Protein AF-A0AAV5XP77-F1 (afdb_monomer_lite)

Secondary structure (DSSP, 8-state):
---EEEEE--BSSS---TTS---S-B-HHHHHHHHHHHT--EEEE---TT-TTHHHHHHHHHHH-TTTEEE-----TT-TT-

Radius of gyration: 13.12 Å; chains: 1; bounding box: 28×36×27 Å

Sequence (82 aa):
MLIVDAQVHIWGSGTPSGQHRQTSVFSKDDLLKEMDAAGVDAALIHPPGWDPNSGELALEAAHEHPTRLAILGRFPLDRPES

pLDDT: mean 95.57, std 4.38, range [72.94, 98.75]

Structure (mmCIF, N/CA/C/O backbone):
data_AF-A0AAV5XP77-F1
#
_entry.id   AF-A0AAV5XP77-F1
#
loop_
_atom_site.group_PDB
_atom_site.id
_atom_site.type_symbol
_atom_site.label_atom_id
_atom_site.label_alt_id
_atom_site.label_comp_id
_atom_site.label_asym_id
_atom_site.label_entity_id
_atom_site.label_seq_id
_atom_site.pdbx_PDB_ins_code
_atom_site.Cartn_x
_atom_site.Cartn_y
_atom_site.Cartn_z
_atom_site.occupancy
_atom_site.B_iso_or_equiv
_atom_site.auth_seq_id
_atom_site.auth_comp_id
_atom_site.auth_asym_id
_atom_site.auth_atom_id
_atom_site.pdbx_PDB_model_num
ATOM 1 N N . MET A 1 1 ? -17.103 -0.508 13.586 1.00 92.19 1 MET A N 1
ATOM 2 C CA . MET A 1 1 ? -17.344 -1.282 12.349 1.00 92.19 1 MET A CA 1
ATOM 3 C C . MET A 1 1 ? -16.008 -1.365 11.650 1.00 92.19 1 MET A C 1
ATOM 5 O O . MET A 1 1 ? -15.373 -0.328 11.609 1.00 92.19 1 MET A O 1
ATOM 9 N N . LEU A 1 2 ? -15.587 -2.540 11.179 1.00 96.56 2 LEU A N 1
ATOM 10 C CA . LEU A 1 2 ? -14.315 -2.683 10.467 1.00 96.56 2 LEU A CA 1
ATOM 11 C C . LEU A 1 2 ? -14.432 -2.082 9.055 1.00 96.56 2 LEU A C 1
ATOM 13 O O . LEU A 1 2 ? -15.309 -2.504 8.299 1.00 96.56 2 LEU A O 1
ATOM 17 N N . ILE A 1 3 ? -13.562 -1.134 8.710 1.00 98.56 3 ILE A N 1
ATOM 18 C CA . ILE A 1 3 ? -13.458 -0.508 7.386 1.00 98.56 3 ILE A CA 1
ATOM 19 C C . ILE A 1 3 ? -12.121 -0.901 6.763 1.00 98.56 3 ILE A C 1
ATOM 21 O O . ILE A 1 3 ? -11.059 -0.562 7.284 1.00 98.56 3 ILE A O 1
ATOM 25 N N . VAL A 1 4 ? -12.181 -1.608 5.635 1.00 98.50 4 VAL A N 1
ATOM 26 C CA . VAL A 1 4 ? -10.995 -2.062 4.904 1.00 98.50 4 VAL A CA 1
ATOM 27 C C . VAL A 1 4 ? -10.968 -1.428 3.523 1.00 98.50 4 VAL A C 1
ATOM 29 O O . VAL A 1 4 ? -11.917 -1.596 2.756 1.00 98.50 4 VAL A O 1
ATOM 32 N N . ASP A 1 5 ? -9.874 -0.743 3.196 1.00 98.38 5 ASP A N 1
ATOM 33 C CA . ASP A 1 5 ? -9.590 -0.338 1.822 1.00 98.38 5 ASP A CA 1
ATOM 34 C C . ASP A 1 5 ? -8.996 -1.527 1.055 1.00 98.38 5 ASP A C 1
ATOM 36 O O . ASP A 1 5 ? -7.899 -2.013 1.339 1.00 98.38 5 ASP A O 1
ATOM 40 N N . ALA A 1 6 ? -9.753 -2.043 0.092 1.00 97.56 6 ALA A N 1
ATOM 41 C CA . ALA A 1 6 ? -9.379 -3.241 -0.645 1.00 97.56 6 ALA A CA 1
ATOM 42 C C . ALA A 1 6 ? -8.253 -3.009 -1.668 1.00 97.56 6 ALA A C 1
ATOM 44 O O . ALA A 1 6 ? -7.780 -3.987 -2.252 1.00 97.56 6 ALA A O 1
ATOM 45 N N . GLN A 1 7 ? -7.839 -1.761 -1.923 1.00 96.62 7 GLN A N 1
ATOM 46 C CA . GLN A 1 7 ? -6.748 -1.487 -2.852 1.00 96.62 7 GLN A CA 1
ATOM 47 C C . GLN A 1 7 ? -6.083 -0.130 -2.612 1.00 96.62 7 GLN A C 1
ATOM 49 O O . GLN A 1 7 ? -6.618 0.917 -2.967 1.00 96.62 7 GLN A O 1
ATOM 54 N N . VAL A 1 8 ? -4.831 -0.174 -2.159 1.00 97.56 8 VAL A N 1
ATOM 55 C CA . VAL A 1 8 ? -3.947 0.995 -2.080 1.00 97.56 8 VAL A CA 1
ATOM 56 C C . VAL A 1 8 ? -2.606 0.723 -2.758 1.00 97.56 8 VAL A C 1
ATOM 58 O O . VAL A 1 8 ? -2.210 -0.424 -2.964 1.00 97.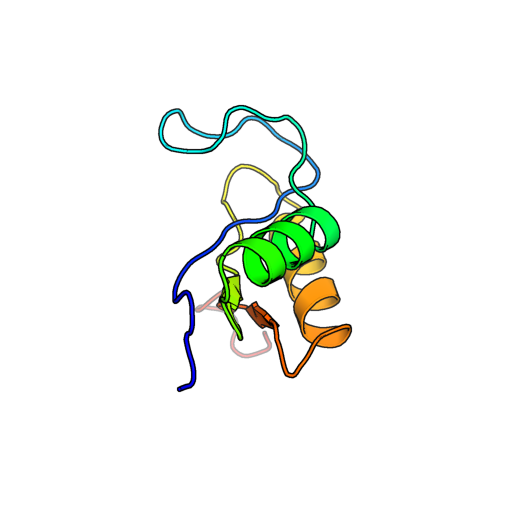56 8 VAL A O 1
ATOM 61 N N . HIS A 1 9 ? -1.883 1.791 -3.082 1.00 97.31 9 HIS A N 1
ATOM 62 C CA . HIS A 1 9 ? -0.520 1.735 -3.604 1.00 97.31 9 HIS A CA 1
ATOM 63 C C . HIS A 1 9 ? 0.417 2.479 -2.656 1.00 97.31 9 HIS A C 1
ATOM 65 O O . HIS A 1 9 ? 0.039 3.524 -2.141 1.00 97.31 9 HIS A O 1
ATOM 71 N N . ILE A 1 10 ? 1.640 1.976 -2.494 1.00 97.88 10 ILE A N 1
ATOM 72 C CA . ILE A 1 10 ? 2.785 2.689 -1.910 1.00 97.88 10 ILE A CA 1
ATOM 73 C C . ILE A 1 10 ? 3.991 2.499 -2.836 1.00 97.88 10 ILE A C 1
ATOM 75 O O . ILE A 1 10 ? 4.068 1.497 -3.552 1.00 97.88 10 ILE A O 1
ATOM 79 N N . TRP A 1 11 ? 4.884 3.485 -2.890 1.00 97.69 11 TRP A N 1
ATOM 80 C CA . TRP A 1 11 ? 6.071 3.478 -3.751 1.00 97.69 11 TRP A CA 1
ATOM 81 C C . TRP A 1 11 ? 7.169 4.377 -3.184 1.00 97.69 11 TRP A C 1
ATOM 83 O O . TRP A 1 11 ? 6.897 5.423 -2.592 1.00 97.69 11 TRP A O 1
ATOM 93 N N . GLY A 1 12 ? 8.418 3.971 -3.389 1.00 97.25 12 GLY A N 1
ATOM 94 C CA . GLY A 1 12 ? 9.621 4.722 -3.036 1.00 97.25 12 GLY A CA 1
ATOM 95 C C . GLY A 1 12 ? 10.310 5.369 -4.237 1.00 97.25 12 GLY A C 1
ATOM 96 O O . GLY A 1 12 ? 11.234 6.161 -4.055 1.00 97.25 12 GLY A O 1
ATOM 97 N N . SER A 1 13 ? 9.905 5.028 -5.464 1.00 96.38 13 SER A N 1
ATOM 98 C CA . SER A 1 13 ? 10.536 5.551 -6.676 1.00 96.38 13 SER A CA 1
ATOM 99 C C . SER A 1 13 ? 9.623 5.526 -7.911 1.00 96.38 13 SER A C 1
ATOM 101 O O . SER A 1 13 ? 8.467 5.103 -7.861 1.00 96.38 13 SER A O 1
ATOM 103 N N . GLY A 1 14 ? 10.163 5.981 -9.046 1.00 93.38 14 GLY A N 1
ATOM 104 C CA . GLY A 1 14 ? 9.510 5.911 -10.351 1.00 93.38 14 GLY A CA 1
ATOM 105 C C . GLY A 1 14 ? 8.571 7.081 -10.651 1.00 93.38 14 GLY A C 1
ATOM 106 O O . GLY A 1 14 ? 8.506 8.076 -9.929 1.00 93.38 14 GLY A O 1
ATOM 107 N N . THR A 1 15 ? 7.868 6.978 -11.778 1.00 94.88 15 THR A N 1
ATOM 108 C CA . THR A 1 15 ? 6.892 7.977 -12.229 1.00 94.88 15 THR A CA 1
ATOM 109 C C . THR A 1 15 ? 5.500 7.352 -12.220 1.00 94.88 15 THR A C 1
ATOM 111 O O . THR A 1 15 ? 5.251 6.438 -13.011 1.00 94.88 15 THR A O 1
ATOM 114 N N . PRO A 1 16 ? 4.587 7.823 -11.352 1.00 95.06 16 PRO A N 1
ATOM 115 C CA . PRO A 1 16 ? 3.222 7.322 -11.318 1.00 95.06 16 PRO A CA 1
ATOM 116 C C . PRO A 1 16 ? 2.504 7.538 -12.652 1.00 95.06 16 PRO A C 1
ATOM 118 O O . PRO A 1 16 ? 2.694 8.547 -13.331 1.00 95.06 16 PRO A O 1
ATOM 121 N N . SER A 1 17 ? 1.625 6.608 -13.017 1.00 91.00 17 SER A N 1
ATOM 122 C CA . SER A 1 17 ? 0.719 6.817 -14.155 1.00 91.00 17 SER A CA 1
ATOM 123 C C . SER A 1 17 ? -0.338 7.882 -13.827 1.00 91.00 17 SER A C 1
ATOM 125 O O . SER A 1 17 ? -0.605 8.152 -12.658 1.00 91.00 17 SER A O 1
ATOM 127 N N . GLY A 1 18 ? -0.926 8.519 -14.845 1.00 93.31 18 GLY A N 1
ATOM 128 C CA . GLY A 1 18 ? -1.701 9.762 -14.681 1.00 93.31 18 GLY A CA 1
ATOM 129 C C . GLY A 1 18 ? -2.922 9.684 -13.752 1.00 93.31 18 GLY A C 1
ATOM 130 O O . GLY A 1 18 ? -3.332 10.698 -13.199 1.00 93.31 18 GLY A O 1
ATOM 131 N N . GLN A 1 19 ? -3.482 8.494 -13.548 1.00 91.88 19 GLN A N 1
ATOM 132 C CA . GLN A 1 19 ? -4.598 8.230 -12.635 1.00 91.88 19 GLN A CA 1
ATOM 133 C C . GLN A 1 19 ? -4.177 8.086 -11.163 1.00 91.88 19 GLN A C 1
ATOM 135 O O . GLN A 1 19 ? -5.034 8.014 -10.287 1.00 91.88 19 GLN A O 1
ATOM 140 N N . HIS A 1 20 ? -2.875 8.029 -10.884 1.00 94.38 20 HIS A N 1
ATOM 141 C CA . HIS A 1 20 ? -2.332 7.930 -9.534 1.00 94.38 20 HIS A CA 1
ATOM 142 C C . HIS A 1 20 ? -1.874 9.295 -9.025 1.00 94.38 20 HIS A C 1
ATOM 144 O O . HIS A 1 20 ? -1.719 10.258 -9.781 1.00 94.38 20 HIS A O 1
ATOM 150 N N . ARG A 1 21 ? -1.630 9.382 -7.717 1.00 92.81 21 ARG A N 1
ATOM 151 C CA . ARG A 1 21 ? -1.081 10.587 -7.097 1.00 92.81 21 ARG A CA 1
ATOM 152 C C . ARG A 1 21 ? 0.265 10.933 -7.730 1.00 92.81 21 ARG A C 1
ATOM 154 O O . ARG A 1 21 ? 1.168 10.105 -7.773 1.00 92.81 21 ARG A O 1
ATOM 161 N N . GLN A 1 22 ? 0.408 12.178 -8.165 1.00 95.56 22 GLN A N 1
ATOM 162 C CA . GLN A 1 22 ? 1.615 12.672 -8.829 1.00 95.56 22 GLN A CA 1
ATOM 163 C C . GLN A 1 22 ? 2.665 13.120 -7.796 1.00 95.56 22 GLN A C 1
ATOM 165 O O . GLN A 1 22 ? 2.998 14.298 -7.701 1.00 95.56 22 GLN A O 1
ATOM 170 N N . THR A 1 23 ? 3.146 12.171 -6.987 1.00 94.75 23 THR A N 1
ATOM 171 C CA . THR A 1 23 ? 4.254 12.349 -6.030 1.00 94.75 23 THR A CA 1
ATOM 172 C C . THR A 1 23 ? 5.372 11.352 -6.326 1.00 94.75 23 THR A C 1
ATOM 174 O O . THR A 1 23 ? 5.111 10.239 -6.783 1.00 94.75 23 THR A O 1
ATOM 177 N N . SER A 1 24 ? 6.620 11.740 -6.063 1.00 91.81 24 SER A N 1
ATOM 178 C CA . SER A 1 24 ? 7.792 10.880 -6.274 1.00 91.81 24 SER A CA 1
ATOM 179 C C . SER A 1 24 ? 7.856 9.703 -5.299 1.00 91.81 24 SER A C 1
ATOM 181 O O . SER A 1 24 ? 8.415 8.666 -5.638 1.00 91.81 24 SER A O 1
ATOM 183 N N . VAL A 1 25 ? 7.280 9.866 -4.106 1.00 96.94 25 VAL A N 1
ATOM 184 C CA . VAL A 1 25 ? 7.239 8.864 -3.037 1.00 96.94 25 VAL A CA 1
ATOM 185 C C . VAL A 1 25 ? 5.887 8.945 -2.341 1.00 96.94 25 VAL A C 1
ATOM 187 O O . VAL A 1 25 ? 5.363 10.040 -2.115 1.00 96.94 25 VAL A O 1
ATOM 190 N N . PHE A 1 26 ? 5.345 7.785 -1.990 1.00 97.88 26 PHE A N 1
ATOM 191 C CA . PHE A 1 26 ? 4.243 7.646 -1.051 1.00 97.88 26 PHE A CA 1
ATOM 192 C C . PHE A 1 26 ? 4.510 6.420 -0.178 1.00 97.88 26 PHE A C 1
ATOM 194 O O . PHE A 1 26 ? 4.460 5.282 -0.651 1.00 97.88 26 PHE A O 1
ATOM 201 N N . SER A 1 27 ? 4.881 6.671 1.075 1.00 98.06 27 SER A N 1
ATOM 202 C CA . SER A 1 27 ? 5.387 5.650 1.989 1.00 98.06 27 SER A CA 1
ATOM 203 C C . SER A 1 27 ? 4.270 4.944 2.761 1.00 98.06 27 SER A C 1
ATOM 205 O O . SER A 1 27 ? 3.124 5.389 2.809 1.00 98.06 27 SER A O 1
ATOM 207 N N . LYS A 1 28 ? 4.630 3.850 3.436 1.00 98.50 28 LYS A N 1
ATOM 208 C CA . LYS A 1 28 ? 3.776 3.185 4.425 1.00 98.50 28 LYS A CA 1
ATOM 209 C C . LYS A 1 28 ? 3.311 4.143 5.530 1.00 98.50 28 LYS A C 1
ATOM 211 O O . LYS A 1 28 ? 2.153 4.086 5.930 1.00 98.50 28 LYS A O 1
ATOM 216 N N . ASP A 1 29 ? 4.187 5.026 6.003 1.00 98.56 29 ASP A N 1
ATOM 217 C CA . ASP A 1 29 ? 3.853 5.968 7.076 1.00 98.56 29 ASP A CA 1
ATOM 218 C C . ASP A 1 29 ? 2.853 7.027 6.593 1.00 98.56 29 ASP A C 1
ATOM 220 O O . ASP A 1 29 ? 1.927 7.384 7.325 1.00 98.56 29 ASP A O 1
ATOM 224 N N . ASP A 1 30 ? 2.984 7.477 5.340 1.00 98.38 30 ASP A N 1
ATOM 225 C CA . ASP A 1 30 ? 2.003 8.368 4.713 1.00 98.38 30 ASP A CA 1
ATOM 226 C C . ASP A 1 30 ? 0.637 7.679 4.583 1.00 98.38 30 ASP A C 1
ATOM 228 O O . ASP A 1 30 ? -0.387 8.260 4.946 1.00 98.38 30 ASP A O 1
ATOM 232 N N . LEU A 1 31 ? 0.626 6.421 4.128 1.00 98.56 31 LEU A N 1
ATOM 233 C CA . LEU A 1 31 ? -0.583 5.605 4.036 1.00 98.56 31 LEU A CA 1
ATOM 234 C C . LEU A 1 31 ? -1.264 5.446 5.402 1.00 98.56 31 LEU A C 1
ATOM 236 O O . LEU A 1 31 ? -2.455 5.721 5.518 1.00 98.56 31 LEU A O 1
ATOM 240 N N . LEU A 1 32 ? -0.527 5.044 6.441 1.00 98.75 32 LEU A N 1
ATOM 241 C CA . LEU A 1 32 ? -1.079 4.849 7.786 1.00 98.75 32 LEU A CA 1
ATOM 242 C C . LEU A 1 32 ? -1.661 6.146 8.353 1.00 98.75 32 LEU A C 1
ATOM 244 O O . LEU A 1 32 ? -2.760 6.142 8.904 1.00 98.75 32 LEU A O 1
ATOM 248 N N . LYS A 1 33 ? -0.962 7.268 8.158 1.00 98.75 33 LYS A N 1
ATOM 249 C CA . LYS A 1 33 ? -1.446 8.586 8.572 1.00 98.75 33 LYS A CA 1
ATOM 250 C C . LYS A 1 33 ? -2.760 8.958 7.882 1.00 98.75 33 LYS A C 1
ATOM 252 O O . LYS A 1 33 ? -3.657 9.503 8.526 1.00 98.75 33 LYS A O 1
ATOM 257 N N . GLU A 1 34 ? -2.880 8.696 6.583 1.00 98.44 34 GLU A N 1
ATOM 258 C CA . GLU A 1 34 ? -4.111 8.965 5.834 1.00 98.44 34 GLU A CA 1
ATOM 259 C C . GLU A 1 34 ? -5.245 8.006 6.214 1.00 98.44 34 GLU A C 1
ATOM 261 O O . GLU A 1 34 ? -6.381 8.452 6.369 1.00 98.44 34 GLU A O 1
ATOM 266 N N . MET A 1 35 ? -4.941 6.724 6.443 1.00 98.69 35 MET A N 1
ATOM 267 C CA . MET A 1 35 ? -5.899 5.741 6.957 1.00 98.69 35 MET A CA 1
ATOM 268 C C . MET A 1 35 ? -6.474 6.181 8.306 1.00 98.69 35 MET A C 1
ATOM 270 O O . MET A 1 35 ? -7.693 6.198 8.474 1.00 98.69 35 MET A O 1
ATOM 274 N N . ASP A 1 36 ? -5.617 6.596 9.243 1.00 98.69 36 ASP A N 1
ATOM 275 C CA . ASP A 1 36 ? -6.040 7.066 10.565 1.00 98.69 36 ASP A CA 1
ATOM 276 C C . ASP A 1 36 ? -6.920 8.325 10.459 1.00 98.69 36 ASP A C 1
ATOM 278 O O . ASP A 1 36 ? -7.940 8.433 11.141 1.00 98.69 36 ASP A O 1
ATOM 282 N N . ALA A 1 37 ? -6.579 9.258 9.562 1.00 98.62 37 ALA A N 1
ATOM 283 C CA . ALA A 1 37 ? -7.381 10.459 9.317 1.00 98.62 37 ALA A CA 1
ATOM 284 C C . ALA A 1 37 ? -8.745 10.155 8.666 1.00 98.62 37 ALA A C 1
ATOM 286 O O . ALA A 1 37 ? -9.722 10.857 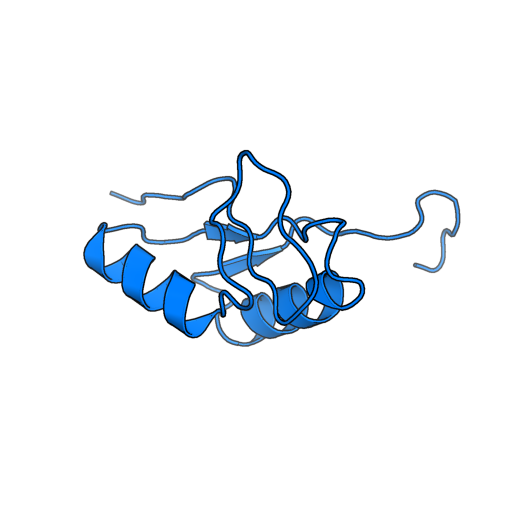8.931 1.00 98.62 37 ALA A O 1
ATOM 287 N N . ALA A 1 38 ? -8.816 9.122 7.822 1.00 98.31 38 ALA A N 1
ATOM 288 C CA . ALA A 1 38 ? -10.032 8.697 7.132 1.00 98.31 38 ALA A CA 1
ATOM 289 C C . ALA A 1 38 ? -10.902 7.724 7.951 1.00 98.31 38 ALA A C 1
ATOM 291 O O . ALA A 1 38 ? -12.038 7.450 7.562 1.00 98.31 38 ALA A O 1
ATOM 292 N N . GLY A 1 39 ? -10.392 7.195 9.068 1.00 98.38 39 GLY A N 1
ATOM 293 C CA . GLY A 1 39 ? -11.061 6.144 9.838 1.00 98.38 39 GLY A CA 1
ATOM 294 C C . GLY A 1 39 ? -11.043 4.775 9.147 1.00 98.38 39 GLY A C 1
ATOM 295 O O . GLY A 1 39 ? -11.986 4.003 9.306 1.00 98.38 39 GLY A O 1
ATOM 296 N N . VAL A 1 40 ? -10.004 4.487 8.355 1.00 98.75 40 VAL A N 1
ATOM 297 C CA . VAL A 1 40 ? -9.779 3.183 7.712 1.00 98.75 40 VAL A CA 1
ATOM 298 C C . VAL A 1 40 ? -8.945 2.294 8.636 1.00 98.75 40 VAL A C 1
ATOM 300 O O . VAL A 1 40 ? -7.809 2.611 9.000 1.00 98.75 40 VAL A O 1
ATOM 303 N N . ASP A 1 41 ? -9.500 1.142 9.001 1.00 98.69 41 ASP A N 1
ATOM 304 C CA . ASP A 1 41 ? -8.885 0.228 9.960 1.00 98.69 41 ASP A CA 1
ATOM 305 C C . ASP A 1 41 ? -7.786 -0.630 9.324 1.00 98.69 41 ASP A C 1
ATOM 307 O O . ASP A 1 41 ? -6.784 -0.912 9.974 1.00 98.69 41 ASP A O 1
ATOM 311 N N . ALA A 1 42 ? -7.937 -1.042 8.062 1.00 98.69 42 ALA A N 1
ATOM 312 C CA . ALA A 1 42 ? -6.933 -1.845 7.363 1.00 98.69 42 ALA A CA 1
ATOM 313 C C . ALA A 1 42 ? -6.924 -1.600 5.848 1.00 98.69 42 ALA A C 1
ATOM 315 O O . ALA A 1 42 ? -7.898 -1.094 5.294 1.00 98.69 42 ALA A O 1
ATOM 316 N N . ALA A 1 43 ? -5.836 -1.972 5.171 1.00 98.75 43 ALA A N 1
ATOM 317 C CA . ALA A 1 43 ? -5.708 -1.832 3.725 1.00 98.75 43 ALA A CA 1
ATOM 318 C C . ALA A 1 43 ? -4.937 -2.988 3.068 1.00 98.75 43 ALA A C 1
ATOM 320 O O . ALA A 1 43 ? -4.013 -3.559 3.655 1.00 98.75 43 ALA A O 1
ATOM 321 N N . LEU A 1 44 ? -5.303 -3.303 1.822 1.00 98.44 44 LEU A N 1
ATOM 322 C CA . LEU A 1 44 ? -4.571 -4.234 0.963 1.00 98.44 44 LEU A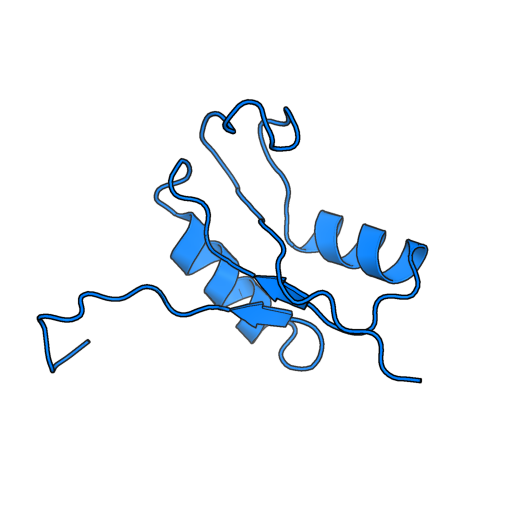 CA 1
ATOM 323 C C . LEU A 1 44 ? -3.695 -3.460 -0.031 1.00 98.44 44 LEU A C 1
ATOM 325 O O . LEU A 1 44 ? -4.191 -2.759 -0.914 1.00 98.44 44 LEU A O 1
ATOM 329 N N . ILE A 1 45 ? -2.383 -3.622 0.094 1.00 98.38 45 ILE A N 1
ATOM 330 C CA . ILE A 1 45 ? -1.387 -3.006 -0.775 1.00 98.38 45 ILE A CA 1
ATOM 331 C C . ILE A 1 45 ? -1.270 -3.819 -2.064 1.00 98.38 45 ILE A C 1
ATOM 333 O O . ILE A 1 45 ? -0.906 -4.995 -2.049 1.00 98.38 45 ILE A O 1
ATOM 337 N N . HIS A 1 46 ? -1.524 -3.172 -3.195 1.00 96.94 46 HIS A N 1
ATOM 338 C CA . HIS A 1 46 ? -1.225 -3.688 -4.523 1.00 96.94 46 HIS A CA 1
ATOM 339 C C . HIS A 1 46 ? 0.082 -3.040 -5.009 1.00 96.94 46 HIS A C 1
ATOM 341 O O . HIS A 1 46 ? 0.106 -1.829 -5.223 1.00 96.94 46 HIS A O 1
ATOM 347 N N . PRO A 1 47 ? 1.189 -3.782 -5.179 1.00 95.81 47 PRO A N 1
ATOM 348 C CA . PRO A 1 47 ? 2.446 -3.185 -5.632 1.00 95.81 47 PRO A CA 1
ATOM 349 C C . PRO A 1 47 ? 2.314 -2.558 -7.03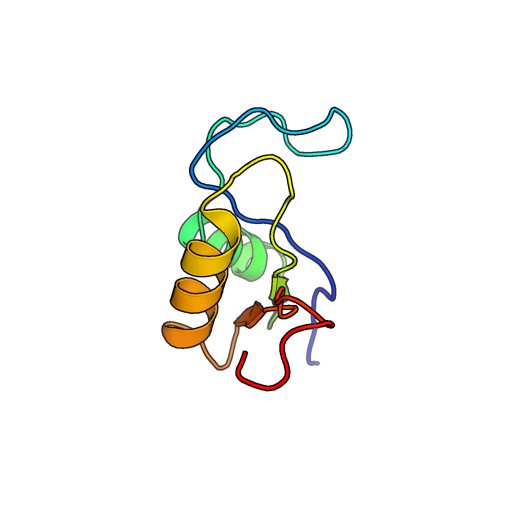5 1.00 95.81 47 PRO A C 1
ATOM 351 O O . PRO A 1 47 ? 1.940 -3.264 -7.978 1.00 95.81 47 PRO A O 1
ATOM 354 N N . PRO A 1 48 ? 2.582 -1.251 -7.214 1.00 95.38 48 PRO A N 1
ATOM 355 C CA . PRO A 1 48 ? 2.488 -0.620 -8.524 1.00 95.38 48 PRO A CA 1
ATOM 356 C C . PRO A 1 48 ? 3.616 -1.031 -9.477 1.00 95.38 48 PRO A C 1
ATOM 358 O O . PRO A 1 48 ? 4.775 -1.156 -9.098 1.00 95.38 48 PRO A O 1
ATOM 361 N N . GLY A 1 49 ? 3.299 -1.141 -10.768 1.00 93.12 49 GLY A N 1
ATOM 362 C CA . GLY A 1 49 ? 4.265 -1.577 -11.784 1.00 93.12 49 GLY A CA 1
ATOM 363 C C . GLY A 1 49 ? 5.363 -0.568 -12.155 1.00 93.12 49 GLY A C 1
ATOM 364 O O . GLY A 1 49 ? 6.287 -0.950 -12.867 1.00 93.12 49 GLY A O 1
ATOM 365 N N . TRP A 1 50 ? 5.274 0.700 -11.731 1.00 94.69 50 TRP A N 1
ATOM 366 C CA . TRP A 1 50 ? 6.280 1.726 -12.064 1.00 94.69 50 TRP A CA 1
ATOM 367 C C . TRP A 1 50 ? 7.473 1.758 -11.108 1.00 94.69 50 TRP A C 1
ATOM 369 O O . TRP A 1 50 ? 8.518 2.293 -11.475 1.00 94.69 50 TRP A O 1
ATOM 379 N N . ASP A 1 51 ? 7.322 1.215 -9.901 1.00 95.81 51 ASP A N 1
ATOM 380 C CA . ASP A 1 51 ? 8.405 1.108 -8.931 1.00 95.81 51 ASP A CA 1
ATOM 381 C C . ASP A 1 51 ? 8.880 -0.351 -8.880 1.00 95.81 51 ASP A C 1
ATOM 383 O O . ASP A 1 51 ? 8.118 -1.219 -8.434 1.00 95.81 51 ASP A O 1
ATOM 387 N N . PRO A 1 52 ? 10.113 -0.650 -9.334 1.00 94.06 52 PRO A N 1
ATOM 388 C CA . PRO A 1 52 ? 10.630 -2.016 -9.360 1.0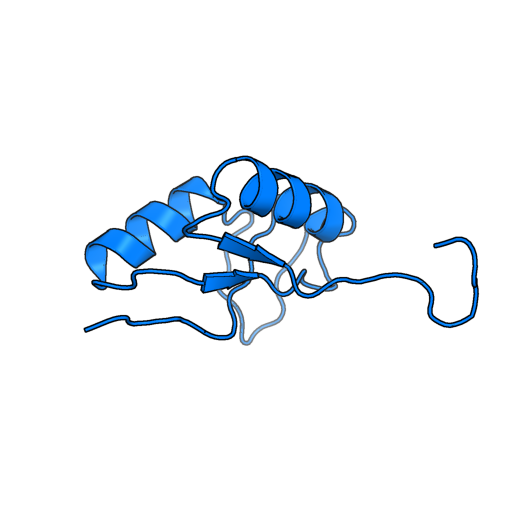0 94.06 52 PRO A CA 1
ATOM 389 C C . PRO A 1 52 ? 10.747 -2.642 -7.964 1.00 94.06 52 PRO A C 1
ATOM 391 O O . PRO A 1 52 ? 10.679 -3.865 -7.858 1.00 94.06 52 PRO A O 1
ATOM 394 N N . ASN A 1 53 ? 10.862 -1.827 -6.909 1.00 95.25 53 ASN A N 1
ATOM 395 C CA . ASN A 1 53 ? 11.042 -2.286 -5.528 1.00 95.25 53 ASN A CA 1
ATOM 396 C C . ASN A 1 53 ? 9.734 -2.267 -4.719 1.00 95.25 53 ASN A C 1
ATOM 398 O O . ASN A 1 53 ? 9.733 -2.560 -3.524 1.00 95.25 53 ASN A O 1
ATOM 402 N N . SER A 1 54 ? 8.600 -1.943 -5.350 1.00 95.81 54 SER A N 1
ATOM 403 C CA . SER A 1 54 ? 7.309 -1.837 -4.655 1.00 95.81 54 SER A CA 1
ATOM 404 C C . SER A 1 54 ? 6.863 -3.128 -3.968 1.00 95.81 54 SER A C 1
ATOM 406 O O . SER A 1 54 ? 6.154 -3.067 -2.967 1.00 95.81 54 SER A O 1
ATOM 408 N N . GLY A 1 55 ? 7.259 -4.290 -4.495 1.00 95.81 55 GLY A N 1
ATOM 409 C CA . GLY A 1 55 ? 6.939 -5.589 -3.904 1.00 95.81 55 GLY A CA 1
ATOM 410 C C . GLY A 1 55 ? 7.585 -5.784 -2.532 1.00 95.81 55 GLY A C 1
ATOM 411 O O . GLY A 1 55 ? 6.881 -6.102 -1.578 1.00 95.81 55 GLY A O 1
ATOM 412 N N . GLU A 1 56 ? 8.898 -5.549 -2.425 1.00 95.88 56 GLU A N 1
ATOM 413 C CA . GLU A 1 56 ? 9.634 -5.624 -1.152 1.00 95.88 56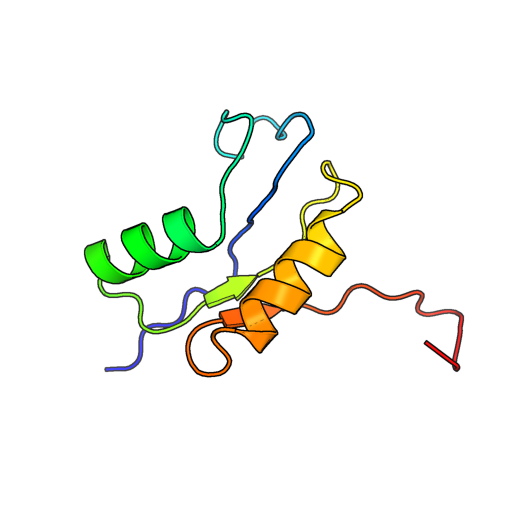 GLU A CA 1
ATOM 414 C C . GLU A 1 56 ? 9.119 -4.585 -0.159 1.00 95.88 56 GLU A C 1
ATOM 416 O O . GLU A 1 56 ? 8.794 -4.931 0.972 1.00 95.88 56 GLU A O 1
ATOM 421 N N . LEU A 1 57 ? 8.921 -3.344 -0.610 1.00 97.00 57 LEU A N 1
ATOM 422 C CA . LEU A 1 57 ? 8.405 -2.262 0.229 1.00 97.00 57 LEU A CA 1
ATOM 423 C C . LEU A 1 57 ? 7.014 -2.601 0.804 1.00 97.00 57 LEU A C 1
ATOM 425 O O . LEU A 1 57 ? 6.744 -2.392 1.987 1.00 97.00 57 LEU A O 1
ATOM 429 N N . ALA A 1 58 ? 6.125 -3.170 -0.014 1.00 97.81 58 ALA A N 1
ATOM 430 C CA . ALA A 1 58 ? 4.806 -3.613 0.428 1.00 97.81 58 ALA A CA 1
ATOM 431 C C . ALA A 1 58 ? 4.862 -4.822 1.377 1.00 97.81 58 ALA A C 1
ATOM 433 O O . ALA A 1 58 ? 4.049 -4.915 2.299 1.00 97.81 58 ALA A O 1
ATOM 434 N N . LEU A 1 59 ? 5.813 -5.736 1.169 1.00 97.12 59 LEU A N 1
ATOM 435 C CA . LEU A 1 59 ? 6.014 -6.898 2.029 1.00 97.12 59 LEU A CA 1
ATOM 436 C C . LEU A 1 59 ? 6.526 -6.474 3.412 1.00 97.12 59 LEU A C 1
ATOM 438 O O . LEU A 1 59 ? 5.978 -6.909 4.423 1.00 97.12 59 LEU A O 1
ATOM 442 N N . GLU A 1 60 ? 7.515 -5.580 3.461 1.00 98.06 60 GLU A N 1
ATOM 443 C CA . GLU A 1 60 ? 8.014 -4.973 4.700 1.00 98.06 60 GLU A CA 1
ATOM 444 C C . GLU A 1 60 ? 6.888 -4.261 5.461 1.00 98.06 60 GLU A C 1
ATOM 446 O O . GLU A 1 60 ? 6.685 -4.509 6.649 1.00 98.06 60 GLU A O 1
ATOM 451 N N . ALA A 1 61 ? 6.076 -3.461 4.763 1.00 98.25 61 ALA A N 1
ATOM 452 C CA . ALA A 1 61 ? 4.929 -2.777 5.355 1.00 98.25 61 ALA A CA 1
ATOM 453 C C . ALA A 1 61 ? 3.908 -3.740 5.990 1.00 98.25 61 ALA A C 1
ATOM 455 O O . ALA A 1 61 ? 3.430 -3.494 7.102 1.00 98.25 61 ALA A O 1
ATOM 456 N N . ALA A 1 62 ? 3.586 -4.841 5.304 1.00 98.06 62 ALA A N 1
ATOM 457 C CA . ALA A 1 62 ? 2.691 -5.872 5.827 1.00 98.06 62 ALA A CA 1
ATOM 458 C C . ALA A 1 62 ? 3.305 -6.622 7.024 1.00 98.06 62 ALA A C 1
ATOM 460 O O . ALA A 1 62 ? 2.595 -6.951 7.973 1.00 98.06 62 ALA A O 1
ATOM 461 N N . HIS A 1 63 ? 4.621 -6.855 7.022 1.00 98.00 63 HIS A N 1
ATOM 462 C CA . HIS A 1 63 ? 5.321 -7.470 8.151 1.00 98.00 63 HIS A CA 1
ATOM 463 C C . HIS A 1 63 ? 5.347 -6.583 9.397 1.00 98.00 63 HIS A C 1
ATOM 465 O O . HIS A 1 63 ? 5.169 -7.087 10.505 1.00 98.00 63 HIS A O 1
ATOM 471 N N . GLU A 1 64 ? 5.561 -5.281 9.230 1.00 98.56 64 GLU A N 1
ATOM 472 C CA . GLU A 1 64 ? 5.619 -4.329 10.341 1.00 98.56 64 GLU A CA 1
ATOM 473 C C . GLU A 1 64 ? 4.232 -4.016 10.924 1.00 98.56 64 GLU A C 1
ATOM 475 O O . GLU A 1 64 ? 4.111 -3.744 12.120 1.00 98.56 64 GLU A O 1
ATOM 480 N N . HIS A 1 65 ? 3.171 -4.095 10.110 1.00 98.38 65 HIS A N 1
ATOM 481 C CA . HIS A 1 65 ? 1.797 -3.794 10.527 1.00 98.38 65 HIS A CA 1
ATOM 482 C C . HIS A 1 65 ? 0.799 -4.902 10.144 1.00 98.38 65 HIS A C 1
ATOM 484 O O . HIS A 1 65 ? -0.189 -4.627 9.459 1.00 98.38 65 HIS A O 1
ATOM 490 N N . PRO A 1 66 ? 0.963 -6.140 10.641 1.00 98.06 66 PRO A N 1
ATOM 491 C CA . PRO A 1 66 ? 0.230 -7.317 10.155 1.00 98.06 66 PRO A CA 1
ATOM 492 C C . PRO A 1 66 ? -1.278 -7.299 10.447 1.00 98.06 66 PRO A C 1
ATOM 494 O O . PRO A 1 66 ? -2.030 -8.099 9.899 1.00 98.06 66 PRO A O 1
ATOM 497 N N . THR A 1 67 ? -1.742 -6.407 11.324 1.00 97.69 67 THR A N 1
ATOM 498 C CA . THR A 1 67 ? -3.170 -6.215 11.629 1.00 97.69 67 THR A CA 1
ATOM 499 C C . THR A 1 67 ? -3.804 -5.058 10.860 1.00 97.69 67 THR A C 1
ATOM 501 O O . THR A 1 67 ? -5.024 -4.916 10.885 1.00 97.69 67 THR A O 1
ATOM 504 N N . ARG A 1 68 ? -2.992 -4.222 10.201 1.00 98.44 68 ARG A N 1
ATOM 505 C CA . ARG A 1 68 ? -3.435 -3.029 9.464 1.00 98.44 68 ARG A CA 1
ATOM 506 C C . ARG A 1 68 ? -3.188 -3.163 7.966 1.00 98.44 68 ARG A C 1
ATOM 508 O O . ARG A 1 68 ? -3.959 -2.622 7.187 1.00 98.44 68 ARG A O 1
ATOM 515 N N . LEU A 1 69 ? -2.121 -3.841 7.557 1.00 98.69 69 LEU A N 1
ATOM 516 C CA . LEU A 1 69 ? -1.657 -3.886 6.176 1.00 98.69 69 LEU A CA 1
ATOM 517 C C . LEU A 1 69 ? -1.445 -5.334 5.734 1.00 98.69 69 LEU A C 1
ATOM 519 O O . LEU A 1 69 ? -0.824 -6.131 6.433 1.00 98.69 69 LEU A O 1
ATOM 523 N N . ALA A 1 70 ? -1.945 -5.650 4.545 1.00 98.31 70 ALA A N 1
ATOM 524 C CA . ALA A 1 70 ? -1.657 -6.886 3.826 1.00 98.31 70 ALA A CA 1
ATOM 525 C C . ALA A 1 70 ? -1.188 -6.551 2.406 1.00 98.31 70 ALA A C 1
ATOM 527 O O . ALA A 1 70 ? -1.423 -5.447 1.924 1.00 98.31 70 ALA A O 1
ATOM 528 N N . ILE A 1 71 ? -0.561 -7.502 1.716 1.00 97.50 71 ILE A N 1
ATOM 529 C CA . ILE A 1 71 ? -0.088 -7.334 0.336 1.00 97.50 71 ILE A CA 1
ATOM 530 C C . ILE A 1 71 ? -0.806 -8.302 -0.607 1.00 97.50 71 ILE A C 1
ATOM 532 O O . ILE A 1 71 ? -0.968 -9.486 -0.303 1.00 97.50 71 ILE A O 1
ATOM 536 N N . LEU A 1 72 ? -1.196 -7.813 -1.787 1.00 95.62 72 LEU A N 1
ATOM 537 C CA . LEU A 1 72 ? -1.525 -8.675 -2.915 1.00 95.62 72 LEU A CA 1
ATOM 538 C C . LEU A 1 72 ? -0.221 -9.230 -3.498 1.00 95.62 72 LEU A C 1
ATOM 540 O O . LEU A 1 72 ? 0.527 -8.514 -4.168 1.00 95.62 72 LEU A O 1
ATOM 544 N N . GLY A 1 73 ? 0.052 -10.501 -3.205 1.00 86.75 73 GLY A N 1
ATOM 545 C CA . GLY A 1 73 ? 1.281 -11.173 -3.615 1.00 86.75 73 GLY A CA 1
ATOM 546 C C . GLY A 1 73 ? 1.523 -11.086 -5.122 1.00 86.75 73 GLY A C 1
ATOM 547 O O . GLY A 1 73 ? 0.629 -11.344 -5.929 1.00 86.75 73 GLY A O 1
ATOM 548 N N . ARG A 1 74 ? 2.758 -10.738 -5.493 1.00 81.56 74 ARG A N 1
ATOM 549 C CA . ARG A 1 74 ? 3.225 -10.687 -6.879 1.00 81.56 74 ARG A CA 1
ATOM 550 C C . ARG A 1 74 ? 4.448 -11.583 -7.022 1.00 81.56 74 ARG A C 1
ATOM 552 O O . ARG A 1 74 ? 5.542 -11.206 -6.623 1.00 81.56 74 ARG A O 1
ATOM 559 N N . PHE A 1 75 ? 4.251 -12.750 -7.614 1.00 84.62 75 PHE A N 1
ATOM 560 C CA . PHE A 1 75 ? 5.286 -13.757 -7.834 1.00 84.62 75 PHE A CA 1
ATOM 561 C C . PHE A 1 75 ? 5.092 -14.418 -9.208 1.00 84.62 75 PHE A C 1
ATOM 563 O O . PHE A 1 75 ? 3.998 -14.330 -9.778 1.00 84.62 75 PHE A O 1
ATOM 570 N N . PRO A 1 76 ? 6.140 -15.032 -9.786 1.00 86.94 76 PRO A N 1
ATOM 571 C CA . PRO A 1 76 ? 6.017 -15.750 -11.048 1.00 86.94 76 PRO A CA 1
ATOM 572 C C . PRO A 1 76 ? 5.057 -16.936 -10.901 1.00 86.94 76 PRO A C 1
ATOM 574 O O . PRO A 1 76 ? 5.227 -17.783 -10.031 1.00 86.94 76 PRO A O 1
ATOM 577 N N . LEU A 1 77 ? 4.042 -17.007 -11.762 1.00 89.06 77 LEU A N 1
ATOM 578 C CA . LEU A 1 77 ? 3.055 -18.095 -11.730 1.00 89.06 77 LEU A CA 1
ATOM 579 C C . LEU A 1 77 ? 3.573 -19.389 -12.378 1.00 89.06 77 LEU A C 1
ATOM 581 O O . LEU A 1 77 ? 2.958 -20.442 -12.243 1.00 89.06 77 LEU A O 1
ATOM 585 N N . ASP A 1 78 ? 4.685 -19.302 -13.106 1.00 93.56 78 ASP A N 1
ATOM 586 C CA . ASP A 1 78 ? 5.333 -20.382 -13.850 1.00 93.56 78 ASP A CA 1
ATOM 587 C C . ASP A 1 78 ? 6.505 -21.028 -13.094 1.00 93.56 78 ASP A C 1
ATOM 589 O O . ASP A 1 78 ? 7.131 -21.952 -13.613 1.00 93.56 78 ASP A O 1
ATOM 593 N N . ARG A 1 79 ? 6.794 -20.566 -11.872 1.00 93.19 79 ARG A N 1
ATOM 594 C CA . ARG A 1 79 ? 7.868 -21.078 -11.011 1.00 93.19 79 ARG A CA 1
ATOM 595 C C . ARG A 1 79 ? 7.283 -21.653 -9.721 1.00 93.19 79 ARG A C 1
ATOM 597 O O . ARG A 1 79 ? 7.002 -20.882 -8.802 1.00 93.19 79 ARG A O 1
ATOM 604 N N . PRO A 1 80 ? 7.068 -22.979 -9.648 1.00 87.31 80 PRO A N 1
ATOM 605 C CA . PRO A 1 80 ? 6.444 -23.643 -8.501 1.00 87.31 80 PRO A CA 1
ATOM 606 C C . PRO A 1 80 ? 7.169 -23.440 -7.165 1.00 87.31 80 PRO A C 1
ATOM 608 O O . PRO A 1 80 ? 6.571 -23.645 -6.116 1.00 87.31 80 PRO A O 1
ATOM 611 N N . GLU A 1 81 ? 8.455 -23.096 -7.206 1.00 87.94 81 GLU A N 1
ATOM 612 C CA . GLU A 1 81 ? 9.316 -22.847 -6.050 1.00 87.94 81 GLU A CA 1
ATOM 613 C C . GLU A 1 81 ? 9.221 -21.429 -5.463 1.00 87.94 81 GLU A C 1
ATOM 615 O O . GLU A 1 81 ? 9.935 -21.140 -4.502 1.00 87.94 81 GLU A O 1
ATOM 620 N N . SER A 1 82 ? 8.402 -20.555 -6.064 1.00 72.94 82 SER A N 1
ATOM 621 C CA . SER A 1 82 ? 8.219 -19.159 -5.631 1.00 72.94 82 SER A CA 1
ATOM 622 C C . SER A 1 82 ? 7.497 -19.024 -4.295 1.00 72.94 82 SER A C 1
ATOM 624 O O . SER A 1 82 ? 6.615 -19.862 -4.000 1.00 72.94 82 SER A O 1
#

Foldseek 3Di:
DAAEAAEDEFACAFADDPVDDGDGGDALVNVVVVCVVVVHQAYEYEYDPGHPCSQVRLVVSCVVCVRHYHYDDDDDPPDPVD